Protein AF-D3AQ57-F1 (afdb_monomer)

InterPro domains:
  IPR000223 Peptidase S26A, signal peptidase I [PTHR43390] (2-62)
  IPR019533 Peptidase S26 [PF10502] (11-59)
  IPR019533 Peptidase S26 [cd06530] (24-54)
  IPR036286 LexA/Signal peptidase-like superfamily [SSF51306] (11-60)

Mean predicted aligned error: 5.88 Å

pLDDT: mean 87.07, std 7.9, range [58.53, 95.81]

Secondary structure (DSSP, 8-state):
---TT-SS---S------PPTTEEE---SSTTT---TTT-SS-EEEGGG------EE-SSS-EE--

Foldseek 3Di:
DDPPLQPDDAPDDDDDDDADPQWDADADSPRNPDPALVPDPHRIDGNVNDDDDQAWDVPPHTDGDD

Solvent-accessible surface area (backbone atoms only — not comparable to full-atom values): 4710 Å² total; per-residue (Å²): 134,90,64,88,85,54,94,62,84,74,86,67,80,92,82,86,83,87,77,55,92,68,42,40,81,51,76,49,89,56,62,83,79,43,93,29,29,94,73,44,98,69,38,65,44,45,55,91,75,63,88,78,81,87,55,62,40,70,74,98,56,72,42,75,66,126

Radius of gyration: 14.41 Å; Cα contacts (8 Å, |Δi|>4): 55; chains: 1; bounding box: 28×32×29 Å

Sequence (66 aa):
MDEPYLREAMDSEDYHFEVPDGCYLMLGDNRNYSADARYWPDPYVPEKKILAKVLFRYYPRIGKIE

Organism: NCBI:txid566550

Structure (mmCIF, N/CA/C/O backbone):
data_AF-D3AQ57-F1
#
_entry.id   AF-D3AQ57-F1
#
loop_
_atom_site.group_PDB
_atom_site.id
_atom_site.type_symbol
_atom_site.label_atom_id
_atom_site.label_alt_id
_atom_site.label_comp_id
_atom_site.label_asym_id
_atom_site.label_entity_id
_atom_site.label_seq_id
_atom_site.pdbx_PDB_ins_code
_atom_site.Cartn_x
_atom_sit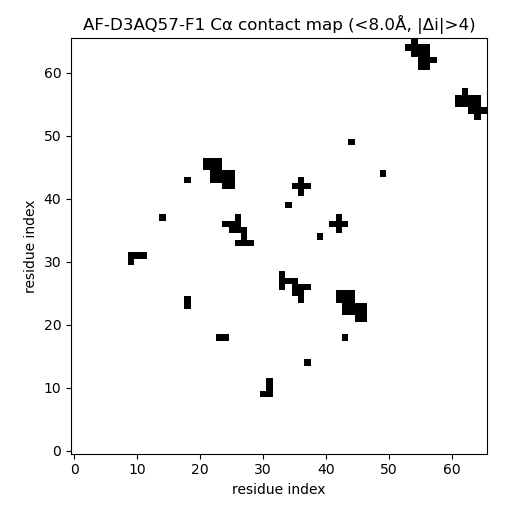e.Cartn_y
_atom_site.Cartn_z
_atom_site.occupancy
_atom_site.B_iso_or_equiv
_atom_site.auth_seq_id
_atom_site.auth_comp_id
_atom_site.auth_asym_id
_atom_site.auth_atom_id
_atom_site.pdbx_PDB_model_num
ATOM 1 N N . MET A 1 1 ? 4.139 -18.771 -14.040 1.00 58.53 1 MET A N 1
ATOM 2 C CA . MET A 1 1 ? 2.892 -18.146 -14.533 1.00 58.53 1 MET A CA 1
ATOM 3 C C . MET A 1 1 ? 3.310 -17.011 -15.443 1.00 58.53 1 MET A C 1
ATOM 5 O O . MET A 1 1 ? 4.194 -16.273 -15.037 1.00 58.53 1 MET A O 1
ATOM 9 N N . ASP A 1 2 ? 2.727 -16.885 -16.633 1.00 69.06 2 ASP A N 1
ATOM 10 C CA . ASP A 1 2 ? 2.981 -15.720 -17.487 1.00 69.06 2 ASP A CA 1
ATOM 11 C C . ASP A 1 2 ? 2.078 -14.562 -17.035 1.00 69.06 2 ASP A C 1
ATOM 13 O O . ASP A 1 2 ? 0.857 -14.714 -16.983 1.00 69.06 2 ASP A O 1
ATOM 17 N N . GLU A 1 3 ? 2.671 -13.417 -16.682 1.00 70.00 3 GLU A N 1
ATOM 18 C CA . GLU A 1 3 ? 1.970 -12.184 -16.292 1.00 70.00 3 GLU A CA 1
ATOM 19 C C . GLU A 1 3 ? 2.015 -11.167 -17.458 1.00 70.00 3 G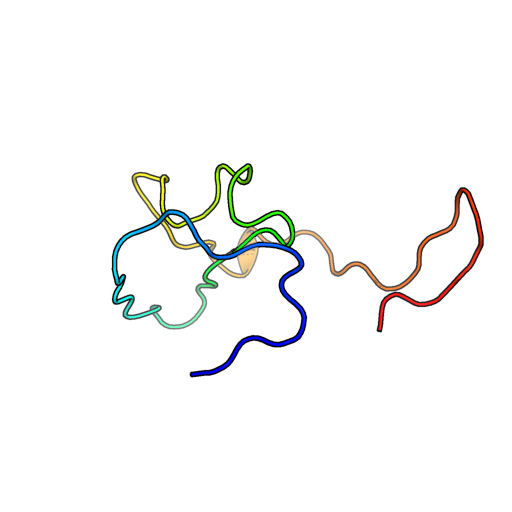LU A C 1
ATOM 21 O O . GLU A 1 3 ? 2.814 -10.230 -17.436 1.00 70.00 3 GLU A O 1
ATOM 26 N N . PRO A 1 4 ? 1.175 -11.311 -18.509 1.00 78.44 4 PRO A N 1
ATOM 27 C CA . PRO A 1 4 ? 1.283 -10.530 -19.753 1.00 78.44 4 PRO A CA 1
ATOM 28 C C . PRO A 1 4 ? 0.946 -9.040 -19.595 1.00 78.44 4 PRO A C 1
ATOM 30 O O . PRO A 1 4 ? 1.135 -8.254 -20.520 1.00 78.44 4 PRO A O 1
ATOM 33 N N . TYR A 1 5 ? 0.400 -8.654 -18.443 1.00 77.06 5 TYR A N 1
ATOM 34 C CA . TYR A 1 5 ? 0.073 -7.273 -18.101 1.00 77.06 5 TYR A CA 1
ATOM 35 C C . TYR A 1 5 ? 1.277 -6.500 -17.546 1.00 77.06 5 TYR A C 1
ATOM 37 O O . TYR A 1 5 ? 1.220 -5.273 -17.440 1.00 77.06 5 TYR A O 1
ATOM 45 N N . LEU A 1 6 ? 2.369 -7.187 -17.199 1.00 75.19 6 LEU A N 1
ATOM 46 C CA . LEU A 1 6 ? 3.593 -6.527 -16.782 1.00 75.19 6 LEU A CA 1
ATOM 47 C C . LEU A 1 6 ? 4.304 -5.916 -17.987 1.00 75.19 6 LEU A C 1
ATOM 49 O O . LEU A 1 6 ? 4.593 -6.578 -18.980 1.00 75.19 6 LEU A O 1
ATOM 53 N N . ARG A 1 7 ? 4.617 -4.623 -17.878 1.00 78.00 7 ARG A N 1
ATOM 54 C CA . ARG A 1 7 ? 5.407 -3.909 -18.890 1.00 78.00 7 ARG A CA 1
ATOM 55 C C . ARG A 1 7 ? 6.873 -4.337 -18.903 1.00 78.00 7 ARG A C 1
ATOM 57 O O . ARG A 1 7 ? 7.525 -4.213 -19.933 1.00 78.00 7 ARG A O 1
ATOM 64 N N . GLU A 1 8 ? 7.377 -4.778 -17.757 1.00 82.31 8 GLU A N 1
ATOM 65 C CA . GLU A 1 8 ? 8.776 -5.113 -17.509 1.00 82.31 8 GLU A CA 1
ATOM 66 C C . GLU A 1 8 ? 8.833 -6.389 -16.667 1.00 82.31 8 GLU A C 1
ATOM 68 O O . GLU A 1 8 ? 7.935 -6.639 -15.860 1.00 82.31 8 GLU A O 1
ATOM 73 N N . ALA A 1 9 ? 9.881 -7.193 -16.855 1.00 82.50 9 ALA A N 1
ATOM 74 C CA . ALA A 1 9 ? 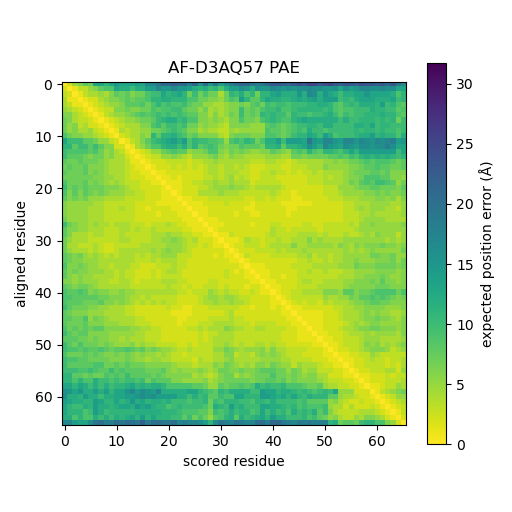10.112 -8.354 -16.006 1.00 82.50 9 ALA A CA 1
ATOM 75 C C . ALA A 1 9 ? 10.329 -7.908 -14.553 1.00 82.50 9 ALA A C 1
ATOM 77 O O . ALA A 1 9 ? 10.918 -6.853 -14.296 1.00 82.50 9 ALA A O 1
ATOM 78 N N . MET A 1 10 ? 9.843 -8.714 -13.611 1.00 80.69 10 MET A N 1
ATOM 79 C CA . MET A 1 10 ? 10.085 -8.467 -12.196 1.00 80.69 10 MET A CA 1
ATOM 80 C C . MET A 1 10 ? 11.554 -8.721 -11.871 1.00 80.69 10 MET A C 1
ATOM 82 O O . MET A 1 10 ? 12.071 -9.799 -12.152 1.00 80.69 10 MET A O 1
ATOM 86 N N . ASP A 1 11 ? 12.204 -7.733 -11.263 1.00 81.62 11 ASP A N 1
ATOM 87 C CA . ASP A 1 11 ? 13.536 -7.881 -10.675 1.00 81.62 11 ASP A CA 1
ATOM 88 C C . ASP A 1 11 ? 13.384 -8.307 -9.211 1.00 81.62 11 ASP A C 1
ATOM 90 O O . ASP A 1 11 ? 13.543 -7.518 -8.277 1.00 81.62 11 ASP A O 1
ATOM 94 N N . SER A 1 12 ? 12.908 -9.535 -9.001 1.00 73.44 12 SER A N 1
ATOM 95 C CA . SER A 1 12 ? 12.672 -10.056 -7.660 1.00 73.44 12 SER A CA 1
ATOM 96 C C . SER A 1 12 ? 12.804 -11.570 -7.596 1.00 73.44 12 SER A C 1
ATOM 98 O O . SER A 1 12 ? 12.587 -12.262 -8.587 1.00 73.44 12 SER A O 1
ATOM 100 N N . GLU A 1 13 ? 13.107 -12.080 -6.406 1.00 76.81 13 GLU A N 1
ATOM 101 C CA . GLU A 1 13 ? 13.138 -13.520 -6.148 1.00 76.81 13 GLU A CA 1
ATOM 102 C C . GLU A 1 13 ? 11.721 -14.114 -6.069 1.00 76.81 13 GLU A C 1
ATOM 104 O O . GLU A 1 13 ? 10.724 -13.390 -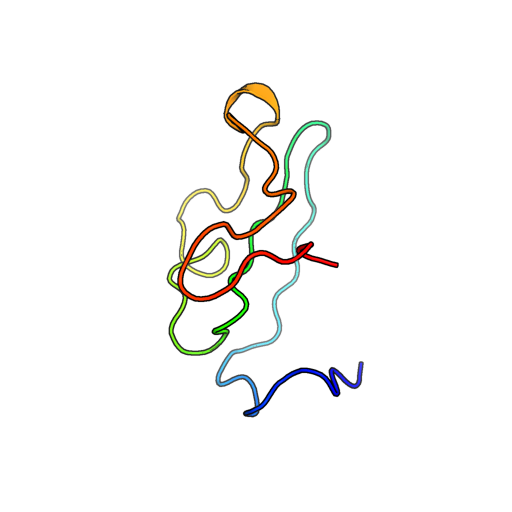5.972 1.00 76.81 13 GLU A O 1
ATOM 109 N N . ASP A 1 14 ? 11.634 -15.444 -6.103 1.00 80.31 14 ASP A N 1
ATOM 110 C CA . ASP A 1 14 ? 10.380 -16.158 -5.879 1.00 80.31 14 ASP A CA 1
ATOM 111 C C . ASP A 1 14 ? 9.959 -16.036 -4.405 1.00 80.31 14 ASP A C 1
ATOM 113 O O . ASP A 1 14 ? 10.668 -16.473 -3.497 1.00 80.31 14 ASP A O 1
ATOM 117 N N . TYR A 1 15 ? 8.774 -15.469 -4.161 1.00 83.12 15 TYR A N 1
ATOM 118 C CA . TYR A 1 15 ? 8.194 -15.351 -2.822 1.00 83.12 15 TYR A CA 1
ATOM 119 C C . TYR A 1 15 ? 7.035 -16.326 -2.620 1.00 83.12 15 TYR A C 1
ATOM 121 O O . TYR A 1 15 ? 6.204 -16.529 -3.507 1.00 83.12 15 TYR A O 1
ATOM 129 N N . HIS A 1 16 ? 6.927 -16.862 -1.406 1.00 88.25 16 HIS A N 1
ATOM 130 C CA . HIS A 1 16 ? 5.778 -17.641 -0.961 1.00 88.25 16 HIS A CA 1
ATOM 131 C C . HIS A 1 16 ? 5.147 -16.984 0.271 1.00 88.25 16 HIS A C 1
ATOM 133 O O . HIS A 1 16 ? 5.843 -16.702 1.245 1.00 88.25 16 HIS A O 1
ATOM 139 N N . PHE A 1 17 ? 3.833 -16.749 0.225 1.00 88.69 17 PHE A N 1
ATOM 140 C CA . PHE A 1 17 ? 3.067 -16.146 1.315 1.00 88.69 17 PHE A CA 1
ATOM 141 C C . PHE A 1 17 ? 1.850 -17.010 1.644 1.00 88.69 17 PHE A C 1
ATOM 143 O O . PHE A 1 17 ? 1.052 -17.323 0.760 1.00 88.69 17 PHE A O 1
ATOM 150 N N . GLU A 1 18 ? 1.673 -17.325 2.924 1.00 92.75 18 GLU A N 1
ATOM 151 C CA . GLU A 1 18 ? 0.445 -17.918 3.455 1.00 92.75 18 GLU A CA 1
ATOM 152 C C . GLU A 1 18 ? -0.366 -16.811 4.128 1.00 92.75 18 GLU A C 1
ATOM 154 O O . GLU A 1 18 ? -0.064 -16.390 5.246 1.00 92.75 18 GLU A O 1
ATOM 159 N N . VAL A 1 19 ? -1.362 -16.282 3.414 1.00 92.94 19 VAL A N 1
ATOM 160 C CA . VAL A 1 19 ? -2.170 -15.156 3.897 1.00 92.94 19 VAL A CA 1
ATOM 161 C C . VAL A 1 19 ? -3.149 -15.653 4.969 1.00 92.94 19 VAL A C 1
ATOM 163 O O . VAL A 1 19 ? -3.978 -16.509 4.661 1.00 92.94 19 VAL A O 1
ATOM 166 N N . PRO A 1 20 ? -3.092 -15.126 6.208 1.00 93.31 20 PRO A N 1
ATOM 167 C CA . PRO A 1 20 ? -4.031 -15.507 7.260 1.00 93.31 20 PRO A CA 1
ATOM 168 C C . PRO A 1 20 ? -5.469 -15.067 6.954 1.00 93.31 20 PRO A C 1
ATOM 170 O O . PRO A 1 20 ? -5.694 -14.089 6.236 1.00 93.31 20 PRO A O 1
ATOM 173 N N . ASP A 1 21 ? -6.446 -15.723 7.581 1.00 95.25 21 ASP A N 1
ATOM 174 C CA . ASP 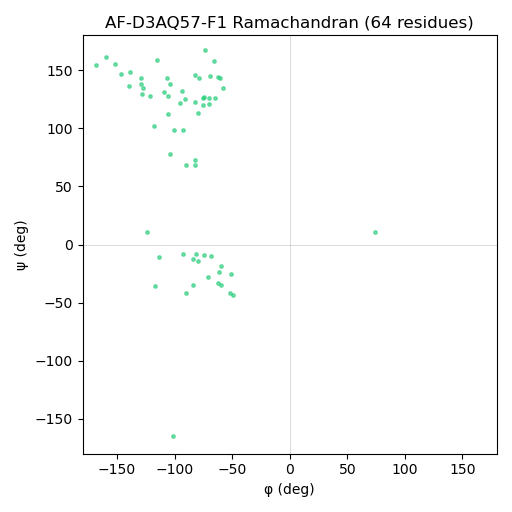A 1 21 ? -7.853 -15.329 7.470 1.00 95.25 21 ASP A CA 1
ATOM 175 C C . ASP A 1 21 ? -8.079 -13.878 7.927 1.00 95.25 21 ASP A C 1
ATOM 177 O O . ASP A 1 21 ? -7.588 -13.436 8.970 1.00 95.25 21 ASP A O 1
ATOM 181 N N . GLY A 1 22 ? -8.852 -13.123 7.142 1.00 94.50 22 GLY A N 1
ATOM 182 C CA . GLY A 1 22 ? -9.145 -11.711 7.416 1.00 94.50 22 GLY A CA 1
ATOM 183 C C . GLY A 1 22 ? -7.981 -10.754 7.131 1.00 94.50 22 GLY A C 1
ATOM 184 O O . GLY A 1 22 ? -8.053 -9.576 7.497 1.00 94.50 22 GLY A O 1
ATOM 185 N N . CYS A 1 23 ? -6.923 -11.234 6.477 1.00 95.81 23 CYS A N 1
ATOM 186 C CA . CYS A 1 23 ? -5.797 -10.437 6.012 1.00 95.81 23 CYS A CA 1
ATOM 187 C C . CYS A 1 23 ? -5.708 -10.422 4.483 1.00 95.81 23 CYS A C 1
ATOM 189 O O . CYS A 1 23 ? -6.219 -11.295 3.789 1.00 95.81 23 CYS A O 1
ATOM 191 N N . TYR A 1 24 ? -5.028 -9.404 3.963 1.00 94.44 24 TYR A N 1
ATOM 192 C CA . TYR A 1 24 ? -4.825 -9.185 2.538 1.00 94.44 24 TYR A CA 1
ATOM 193 C C . TYR A 1 24 ? -3.342 -8.962 2.254 1.00 94.44 24 TYR A C 1
ATOM 195 O O . TYR A 1 24 ? -2.666 -8.236 2.986 1.00 94.44 24 TYR A O 1
ATOM 203 N N . LEU A 1 25 ? -2.851 -9.559 1.169 1.00 94.62 25 LEU A N 1
ATOM 204 C CA . LEU A 1 25 ? -1.530 -9.280 0.615 1.00 94.62 25 LEU A CA 1
ATOM 205 C C . LEU A 1 25 ? -1.661 -8.158 -0.423 1.00 94.62 25 LEU A C 1
ATOM 207 O O . LEU A 1 25 ? -2.459 -8.272 -1.352 1.00 94.62 25 LEU A O 1
ATOM 211 N N . MET A 1 26 ? -0.897 -7.077 -0.263 1.00 93.12 26 MET A N 1
ATOM 212 C CA . MET A 1 26 ? -0.951 -5.918 -1.159 1.00 93.12 26 MET A CA 1
ATOM 213 C C . MET A 1 26 ? 0.282 -5.890 -2.058 1.00 93.12 26 MET A C 1
ATOM 215 O O . MET A 1 26 ? 1.403 -5.927 -1.556 1.00 93.12 26 MET A O 1
ATOM 219 N N . LEU A 1 27 ? 0.067 -5.786 -3.371 1.00 91.50 27 LEU A N 1
ATOM 220 C CA . LEU A 1 27 ? 1.113 -5.643 -4.385 1.00 91.50 27 LEU A CA 1
ATOM 221 C C . LEU A 1 27 ? 0.797 -4.436 -5.263 1.00 91.50 27 LEU A C 1
ATOM 223 O O . LEU A 1 27 ? -0.346 -4.259 -5.685 1.00 91.50 27 LEU A O 1
ATOM 227 N N . GLY A 1 28 ? 1.794 -3.599 -5.531 1.00 89.81 28 GLY A N 1
ATOM 228 C CA . GLY A 1 28 ? 1.625 -2.467 -6.435 1.00 89.81 28 GLY A CA 1
ATOM 229 C C . GLY A 1 28 ? 1.762 -2.876 -7.900 1.00 89.81 28 GLY A C 1
ATOM 230 O O . GLY A 1 28 ? 2.605 -3.702 -8.247 1.00 89.81 28 GLY A O 1
ATOM 231 N N . ASP A 1 29 ? 0.995 -2.232 -8.780 1.00 87.56 29 ASP A N 1
ATOM 232 C CA . ASP A 1 29 ? 1.072 -2.473 -10.230 1.00 87.56 29 ASP A CA 1
ATOM 233 C C . ASP A 1 29 ? 2.466 -2.171 -10.797 1.00 87.56 29 ASP A C 1
ATOM 235 O O . ASP A 1 29 ? 2.956 -2.861 -11.690 1.00 87.56 29 ASP A O 1
ATOM 239 N N . ASN A 1 30 ? 3.143 -1.154 -10.2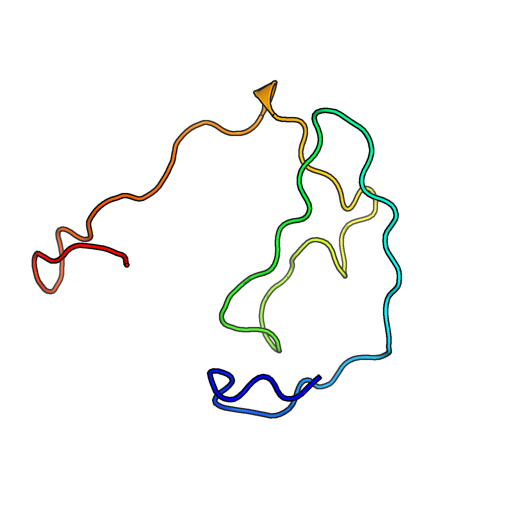54 1.00 87.69 30 ASN A N 1
ATOM 240 C CA . ASN A 1 30 ? 4.523 -0.842 -10.608 1.00 87.69 30 ASN A CA 1
ATOM 241 C C . ASN A 1 30 ? 5.498 -1.742 -9.827 1.00 87.69 30 ASN A C 1
ATOM 243 O O . ASN A 1 30 ? 6.142 -1.295 -8.876 1.00 87.69 30 ASN A O 1
ATOM 247 N N . ARG A 1 31 ? 5.559 -3.024 -10.214 1.00 88.31 31 ARG A N 1
ATOM 248 C CA . ARG A 1 31 ? 6.209 -4.106 -9.452 1.00 88.31 31 ARG A CA 1
ATOM 249 C C . ARG A 1 31 ? 7.653 -3.811 -9.037 1.00 88.31 31 ARG A C 1
ATOM 251 O O . ARG A 1 31 ? 7.997 -4.104 -7.897 1.00 88.31 31 ARG A O 1
ATOM 258 N N . ASN A 1 32 ? 8.477 -3.218 -9.899 1.00 87.50 32 ASN A N 1
ATOM 259 C CA . ASN A 1 32 ? 9.896 -2.960 -9.598 1.00 87.50 32 ASN A CA 1
ATOM 260 C C . ASN A 1 32 ? 10.124 -1.721 -8.711 1.00 87.50 32 ASN A C 1
ATOM 262 O O . ASN A 1 32 ? 11.204 -1.545 -8.159 1.00 87.50 32 ASN A O 1
ATOM 266 N N . TYR A 1 33 ? 9.111 -0.864 -8.551 1.00 86.94 3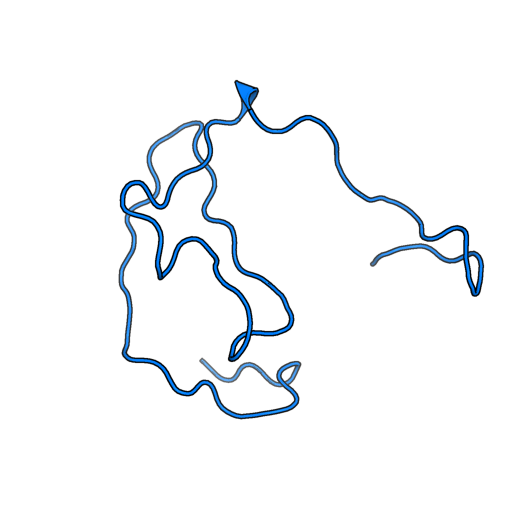3 TYR A N 1
ATOM 267 C CA . TYR A 1 33 ? 9.219 0.402 -7.811 1.00 86.94 33 TYR A CA 1
ATOM 268 C C . TYR A 1 33 ? 8.196 0.529 -6.675 1.00 86.94 33 TYR A C 1
ATOM 270 O O . TYR A 1 33 ? 8.017 1.612 -6.113 1.00 86.94 33 TYR A O 1
ATOM 278 N N . SER A 1 34 ? 7.494 -0.553 -6.341 1.00 88.38 34 SER A N 1
ATOM 279 C CA . SER A 1 34 ? 6.524 -0.565 -5.253 1.00 88.38 34 SER A CA 1
ATOM 280 C C . SER A 1 34 ? 7.163 -1.074 -3.967 1.00 88.38 34 SER A C 1
ATOM 282 O O . SER A 1 34 ? 7.643 -2.202 -3.910 1.00 88.38 34 SER A O 1
ATOM 284 N N . ALA A 1 35 ? 7.126 -0.256 -2.917 1.00 89.94 35 ALA A N 1
ATOM 285 C CA . ALA A 1 35 ? 7.441 -0.682 -1.557 1.00 89.94 35 ALA A CA 1
ATOM 286 C C . ALA A 1 35 ? 6.202 -1.339 -0.928 1.00 89.94 35 ALA A C 1
ATOM 288 O O . ALA A 1 35 ? 5.558 -0.754 -0.057 1.00 89.94 35 ALA A O 1
ATOM 289 N N . ASP A 1 36 ? 5.831 -2.511 -1.434 1.00 91.06 36 ASP A N 1
ATOM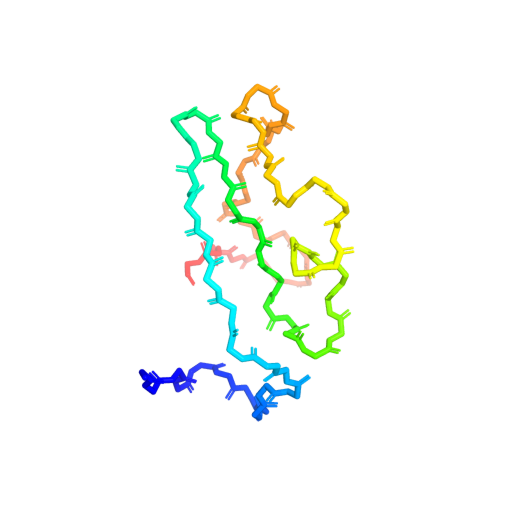 290 C CA . ASP A 1 36 ? 4.645 -3.266 -1.024 1.00 91.06 36 ASP A CA 1
ATOM 291 C C . ASP A 1 36 ? 4.980 -4.428 -0.072 1.00 91.06 36 ASP A C 1
ATOM 293 O O . ASP A 1 36 ? 6.068 -4.464 0.510 1.00 91.06 36 ASP A O 1
ATOM 297 N N . ALA A 1 37 ? 4.042 -5.366 0.114 1.00 91.62 37 ALA A N 1
ATOM 298 C CA . ALA A 1 37 ? 4.146 -6.467 1.070 1.00 91.62 37 ALA A CA 1
ATOM 299 C C . ALA A 1 37 ? 5.449 -7.279 0.964 1.00 91.62 37 ALA A C 1
ATOM 301 O O . ALA A 1 37 ? 5.899 -7.829 1.964 1.00 91.62 37 ALA A O 1
ATOM 302 N N . ARG A 1 38 ? 6.100 -7.309 -0.206 1.00 90.88 38 ARG A N 1
ATOM 303 C CA . ARG A 1 38 ? 7.399 -7.979 -0.399 1.00 90.88 38 ARG A CA 1
ATOM 304 C C . ARG A 1 38 ? 8.524 -7.399 0.465 1.00 90.88 38 ARG A C 1
ATOM 306 O O . ARG A 1 38 ? 9.491 -8.099 0.745 1.00 90.88 38 ARG A O 1
ATOM 313 N N . TYR A 1 39 ? 8.403 -6.141 0.889 1.00 89.12 39 TYR A N 1
ATOM 314 C CA . TYR A 1 39 ? 9.437 -5.420 1.637 1.00 89.12 39 TYR A CA 1
ATOM 315 C C . TYR A 1 39 ? 9.038 -5.085 3.079 1.00 89.12 39 TYR A C 1
ATOM 317 O O . TYR A 1 39 ? 9.873 -4.615 3.854 1.00 89.12 39 TYR A O 1
ATOM 325 N N . TRP A 1 40 ? 7.769 -5.263 3.454 1.00 90.25 40 TRP A N 1
ATOM 326 C CA . TRP A 1 40 ? 7.294 -4.900 4.789 1.00 90.25 40 TRP A CA 1
ATOM 327 C C . TRP A 1 40 ? 7.682 -5.959 5.834 1.00 90.25 40 TRP A C 1
ATOM 329 O O . TRP A 1 40 ? 7.614 -7.150 5.541 1.00 90.25 40 TRP A O 1
ATOM 339 N N . PRO A 1 41 ? 8.022 -5.561 7.079 1.00 87.75 41 PRO A N 1
ATOM 340 C CA . PRO A 1 41 ? 8.254 -6.514 8.170 1.00 87.75 41 PRO A CA 1
ATOM 341 C C . PRO A 1 41 ? 7.014 -7.348 8.527 1.00 87.75 41 PRO A C 1
ATOM 343 O O . PRO A 1 41 ? 7.143 -8.499 8.930 1.00 87.75 41 PRO A O 1
ATOM 346 N N . ASP A 1 42 ? 5.825 -6.754 8.389 1.00 90.25 42 ASP A N 1
ATOM 347 C CA . ASP A 1 42 ? 4.526 -7.427 8.461 1.00 90.25 42 ASP A CA 1
ATOM 348 C C . ASP A 1 42 ? 3.835 -7.246 7.096 1.00 90.25 42 ASP A C 1
ATOM 350 O O . ASP A 1 42 ? 3.367 -6.141 6.795 1.00 90.25 42 ASP A O 1
ATOM 354 N N . PRO A 1 43 ? 3.840 -8.274 6.228 1.00 91.25 43 PRO A N 1
ATOM 355 C CA . PRO A 1 43 ? 3.399 -8.158 4.837 1.00 91.25 43 PRO A CA 1
ATOM 356 C C . PRO A 1 43 ? 1.873 -8.077 4.694 1.00 91.25 43 PRO A C 1
ATOM 358 O O . PRO A 1 43 ? 1.361 -7.820 3.601 1.00 91.25 43 PRO A O 1
ATOM 361 N N . TYR A 1 44 ? 1.126 -8.303 5.774 1.00 94.94 44 TYR A N 1
ATOM 362 C CA . TYR A 1 44 ? -0.314 -8.497 5.717 1.00 94.94 44 TYR A CA 1
ATOM 363 C C . TYR A 1 44 ? -1.086 -7.265 6.189 1.00 94.94 44 TYR A C 1
ATOM 365 O O . TYR A 1 44 ? -0.785 -6.643 7.207 1.00 94.94 44 TYR A O 1
ATOM 373 N N . VAL A 1 45 ? -2.158 -6.937 5.470 1.00 93.19 45 VAL A N 1
ATOM 374 C CA . VAL A 1 45 ? -3.087 -5.869 5.843 1.00 93.19 45 VAL A CA 1
ATOM 375 C C . VAL A 1 45 ? -4.384 -6.493 6.359 1.00 93.19 45 VAL A C 1
ATOM 377 O O . VAL A 1 45 ? -5.119 -7.084 5.571 1.00 93.19 45 VAL A O 1
ATOM 380 N N . PRO A 1 46 ? -4.716 -6.356 7.655 1.00 95.38 46 PRO A N 1
ATOM 381 C CA . PRO A 1 46 ? -6.005 -6.794 8.181 1.00 95.38 46 PRO A CA 1
ATOM 382 C C . PRO A 1 46 ? -7.169 -6.062 7.506 1.00 95.38 46 PRO A C 1
ATOM 384 O O . PRO A 1 46 ? -7.087 -4.850 7.307 1.00 95.38 46 PRO A O 1
ATOM 387 N N . GLU A 1 47 ? -8.285 -6.751 7.264 1.00 93.81 47 GLU A N 1
ATOM 388 C CA . GLU A 1 47 ? -9.490 -6.196 6.624 1.00 93.81 47 GLU A CA 1
ATOM 389 C C . GLU A 1 47 ? -9.941 -4.877 7.260 1.00 93.81 47 GLU A C 1
ATOM 391 O O . GLU A 1 47 ? -10.193 -3.891 6.576 1.00 93.81 47 GLU A O 1
ATOM 396 N N . LYS A 1 48 ? -9.935 -4.818 8.596 1.00 95.00 48 LYS A N 1
ATOM 397 C CA . LYS A 1 48 ? -10.304 -3.628 9.379 1.00 95.00 48 LYS A CA 1
ATOM 398 C C . LYS A 1 48 ? -9.446 -2.385 9.105 1.00 95.00 48 LYS A C 1
ATOM 400 O O . LYS A 1 48 ? -9.826 -1.292 9.512 1.00 95.00 48 LYS A O 1
ATOM 405 N N . LYS A 1 49 ? -8.259 -2.548 8.509 1.00 93.38 49 LYS A N 1
ATOM 406 C CA . LYS A 1 49 ? -7.369 -1.443 8.121 1.00 93.38 49 LYS A CA 1
ATOM 407 C C . LYS A 1 49 ? -7.603 -0.981 6.679 1.00 93.38 49 LYS A C 1
ATOM 409 O O . LYS A 1 49 ? -7.050 0.045 6.289 1.00 93.38 49 LYS A O 1
ATOM 414 N N . ILE A 1 50 ? -8.413 -1.693 5.895 1.00 93.31 50 ILE A N 1
ATOM 415 C CA . ILE A 1 50 ? -8.792 -1.284 4.542 1.00 93.31 50 ILE A CA 1
ATOM 416 C C . ILE A 1 50 ? -9.903 -0.241 4.651 1.00 93.31 50 ILE A C 1
ATOM 418 O O . ILE A 1 50 ? -11.013 -0.531 5.085 1.00 93.31 50 ILE A O 1
ATOM 422 N N . LEU A 1 51 ? -9.597 0.995 4.259 1.00 93.38 51 LEU A N 1
ATOM 423 C CA . LEU A 1 51 ? -10.531 2.116 4.391 1.00 93.38 51 LEU A CA 1
ATOM 424 C C . LEU A 1 51 ? -11.530 2.205 3.233 1.00 93.38 51 LEU A C 1
ATOM 426 O O . LEU A 1 51 ? -12.661 2.644 3.427 1.00 93.38 51 LEU A O 1
ATOM 430 N N . ALA A 1 52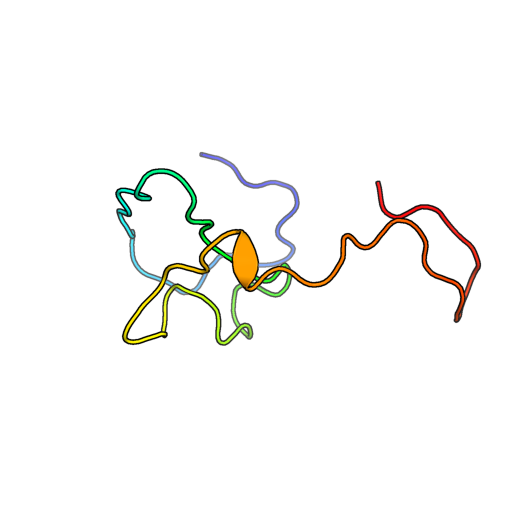 ? -11.109 1.850 2.019 1.00 90.75 52 ALA A N 1
ATOM 431 C CA . ALA A 1 52 ? -11.916 2.029 0.819 1.00 90.75 52 ALA A CA 1
ATOM 432 C C . ALA A 1 52 ? -11.463 1.117 -0.326 1.00 90.75 52 ALA A C 1
ATOM 434 O O . ALA A 1 52 ? -10.318 0.667 -0.369 1.00 90.75 52 ALA A O 1
ATOM 435 N N . LYS A 1 53 ? -12.364 0.926 -1.296 1.00 90.00 53 LYS A N 1
ATOM 436 C CA . LYS A 1 53 ? -12.082 0.319 -2.599 1.00 90.00 53 LYS A CA 1
ATOM 437 C C . LYS A 1 53 ? -12.142 1.394 -3.682 1.00 90.00 53 LYS A C 1
ATOM 439 O O . LYS A 1 53 ? -13.105 2.156 -3.748 1.00 90.00 53 LYS A O 1
ATOM 444 N N . VAL A 1 54 ? -11.129 1.444 -4.541 1.00 89.25 54 VAL A N 1
ATOM 445 C CA . VAL A 1 54 ? -11.114 2.349 -5.697 1.00 89.25 54 VAL A CA 1
ATOM 446 C C . VAL A 1 54 ? -12.050 1.794 -6.773 1.00 89.25 54 VAL A C 1
ATOM 448 O O . VAL A 1 54 ? -11.922 0.636 -7.157 1.00 89.25 54 VAL A O 1
ATOM 451 N N . LEU A 1 55 ? -13.007 2.605 -7.239 1.00 89.31 55 LEU A N 1
ATOM 452 C CA . LEU A 1 55 ? -14.019 2.197 -8.231 1.00 89.31 55 LEU A CA 1
ATOM 453 C C . LEU A 1 55 ? -13.923 2.983 -9.545 1.00 89.31 55 LEU A C 1
ATOM 455 O O . LEU A 1 55 ? -14.172 2.453 -10.626 1.00 89.31 55 LEU A O 1
ATOM 459 N N . PHE A 1 56 ? -13.580 4.266 -9.466 1.00 91.62 56 PHE A N 1
ATOM 460 C CA . PHE A 1 56 ? -13.484 5.143 -10.625 1.00 91.62 56 PHE A CA 1
ATOM 461 C C . PHE A 1 56 ? -12.380 6.173 -10.425 1.00 91.62 56 PHE A C 1
ATOM 463 O O . PHE A 1 56 ? -12.130 6.654 -9.319 1.00 91.62 56 PHE A O 1
ATOM 470 N N . ARG A 1 57 ? -11.735 6.541 -11.527 1.00 89.81 57 ARG A N 1
ATOM 471 C CA . ARG A 1 57 ? -10.828 7.680 -11.597 1.00 89.81 57 ARG A CA 1
ATOM 472 C C . ARG A 1 57 ? -11.619 8.886 -12.068 1.00 89.81 57 ARG A C 1
ATOM 474 O O . ARG A 1 57 ? -12.325 8.791 -13.063 1.00 89.81 57 ARG A O 1
ATOM 481 N N . TYR A 1 58 ? -11.474 10.014 -11.382 1.00 90.50 58 TYR A N 1
ATOM 482 C CA . TYR A 1 58 ? -12.096 11.284 -11.771 1.00 90.50 58 TYR A CA 1
ATOM 483 C C . TYR A 1 58 ? -11.197 12.125 -12.702 1.00 90.50 58 TYR A C 1
ATOM 485 O O . TYR A 1 58 ? -11.671 12.660 -13.700 1.00 90.50 58 TYR A O 1
ATOM 493 N N . TYR A 1 59 ? -9.890 12.197 -12.427 1.00 88.06 59 TYR A N 1
ATOM 494 C CA . TYR A 1 59 ? -8.916 13.008 -13.173 1.00 88.06 59 TYR A CA 1
ATOM 495 C C . TYR A 1 59 ? -7.697 12.155 -13.575 1.00 88.06 59 TYR A C 1
ATOM 497 O O . TYR A 1 59 ? -7.312 11.287 -12.790 1.00 88.06 59 TYR A O 1
ATOM 505 N N . PRO A 1 60 ? -7.070 12.341 -14.762 1.00 88.75 60 PRO A N 1
ATOM 506 C CA . PRO A 1 60 ? -7.322 13.349 -15.810 1.00 88.75 60 PRO A CA 1
ATOM 507 C C . PRO A 1 60 ? -8.483 13.021 -16.760 1.00 88.75 60 PRO A C 1
ATOM 509 O O . PRO A 1 60 ? -8.871 13.854 -17.573 1.00 88.75 60 PRO A O 1
ATOM 512 N N . ARG A 1 61 ? -9.038 11.809 -16.678 1.00 89.12 61 ARG A N 1
ATOM 513 C CA . ARG A 1 61 ? -10.254 11.405 -17.393 1.00 89.12 61 ARG A CA 1
ATOM 514 C C . ARG A 1 61 ? -11.122 10.553 -16.481 1.00 89.12 61 ARG A C 1
ATOM 516 O O . ARG A 1 61 ? -10.589 9.646 -15.830 1.00 89.12 61 ARG A O 1
ATOM 523 N N . ILE A 1 62 ? -12.428 10.827 -16.507 1.00 91.50 62 ILE A N 1
ATOM 524 C CA . ILE A 1 62 ? -13.441 10.016 -15.834 1.00 91.50 62 ILE A CA 1
ATOM 525 C C . ILE A 1 62 ? -13.470 8.632 -16.481 1.00 91.50 62 ILE A C 1
ATOM 527 O O . ILE A 1 62 ? -13.604 8.514 -17.698 1.00 91.50 62 ILE A O 1
ATOM 531 N N . GLY A 1 63 ? -13.329 7.589 -15.673 1.00 89.31 63 GLY A N 1
ATOM 532 C CA . GLY A 1 63 ? -13.412 6.205 -16.128 1.00 89.31 63 GLY A CA 1
ATOM 533 C C . GLY A 1 63 ? -13.508 5.239 -14.957 1.00 89.31 63 GLY A C 1
ATOM 534 O O . GLY A 1 63 ? -13.056 5.553 -13.854 1.00 89.31 63 GLY A O 1
ATOM 535 N N . LYS A 1 64 ? -14.104 4.069 -15.194 1.00 85.56 64 LYS A N 1
ATOM 536 C CA . LYS A 1 64 ? -14.054 2.961 -14.236 1.00 85.56 64 LYS A CA 1
ATOM 537 C C . LYS A 1 64 ? -12.632 2.406 -14.174 1.00 85.56 64 LYS A C 1
ATOM 539 O O . LYS A 1 64 ? -11.922 2.424 -15.178 1.00 85.56 64 LYS A O 1
ATOM 544 N N . ILE A 1 65 ? -12.230 1.977 -12.984 1.00 79.06 65 ILE A N 1
ATOM 545 C CA . ILE A 1 65 ? -11.042 1.148 -12.797 1.00 79.06 65 ILE A CA 1
ATOM 546 C C . ILE A 1 65 ? -11.559 -0.296 -12.844 1.00 79.06 65 ILE A C 1
ATOM 548 O O . ILE A 1 65 ? -12.169 -0.749 -11.877 1.00 79.06 65 ILE A O 1
ATOM 552 N N . GLU A 1 66 ? -11.429 -0.943 -14.002 1.00 61.25 66 GLU A N 1
ATOM 553 C CA . GLU A 1 66 ? -11.680 -2.378 -14.223 1.00 61.25 66 GLU A CA 1
ATOM 554 C C . GLU A 1 66 ? -10.382 -3.051 -14.659 1.00 61.25 66 GLU A C 1
ATOM 556 O O . GLU A 1 66 ? -9.647 -2.418 -15.457 1.00 61.25 66 GLU A O 1
#